Protein AF-A0A1Q6CGS4-F1 (afdb_monomer_lite)

Secondary structure (DSSP, 8-state):
-HHHHHHHHHHHHHHHHHHHHHHHHHHHHHHIIIIIHHHHHHHHHHHHHHT--SS----HHHHHHHHHHHHTSHHHHHHHHHHTTSS-HHHHHHTT-HHHHHHHHHHTGGGS---------------

Structure (mmCIF, N/CA/C/O backbone):
data_AF-A0A1Q6CGS4-F1
#
_entry.id   AF-A0A1Q6CGS4-F1
#
loop_
_atom_site.group_PDB
_atom_site.id
_atom_site.type_symbol
_atom_site.label_atom_id
_atom_site.label_alt_id
_atom_site.label_comp_id
_atom_site.label_asym_id
_atom_site.label_entity_id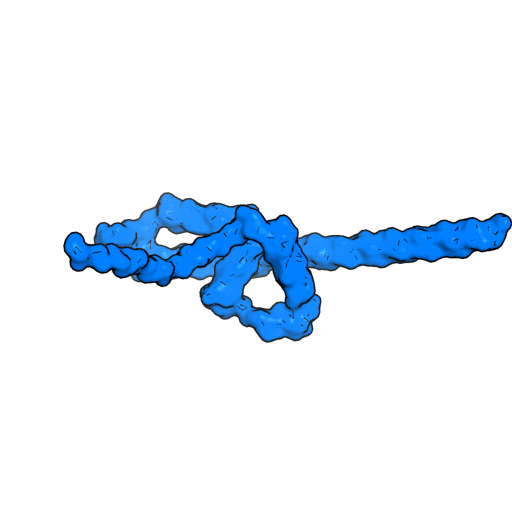
_atom_site.label_seq_id
_atom_site.pdbx_PDB_ins_code
_atom_site.Cartn_x
_atom_site.Cartn_y
_atom_site.Cartn_z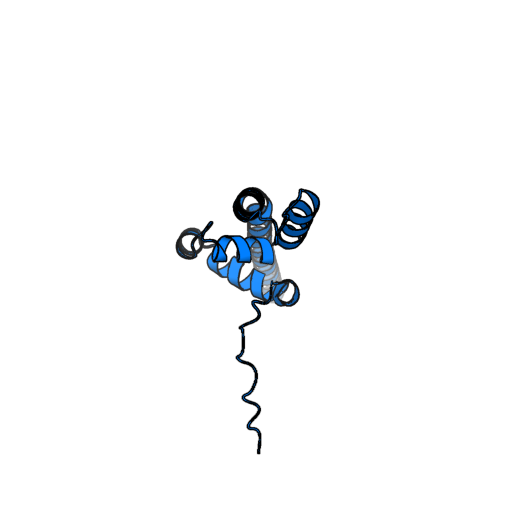
_atom_site.occupancy
_atom_site.B_iso_or_equiv
_atom_site.auth_seq_id
_atom_site.auth_comp_id
_atom_site.auth_asym_id
_atom_site.auth_atom_id
_atom_site.pdbx_PDB_model_num
ATOM 1 N N . MET A 1 1 ? 31.354 2.194 -35.410 1.00 66.56 1 MET A N 1
ATOM 2 C CA . MET A 1 1 ? 30.943 3.449 -34.743 1.00 66.56 1 MET A CA 1
ATOM 3 C C . MET A 1 1 ? 29.421 3.556 -34.687 1.00 66.56 1 MET A C 1
ATOM 5 O O . MET A 1 1 ? 28.893 3.600 -33.587 1.00 66.56 1 MET A O 1
ATOM 9 N N . GLU A 1 2 ? 28.705 3.479 -35.815 1.00 86.44 2 GLU A N 1
ATOM 10 C CA . GLU A 1 2 ? 27.232 3.615 -35.859 1.00 86.44 2 GLU A CA 1
ATOM 11 C C . GLU A 1 2 ? 26.461 2.569 -35.034 1.00 86.44 2 GLU A C 1
ATOM 13 O O . GLU A 1 2 ? 25.551 2.928 -34.294 1.00 86.44 2 GLU A O 1
ATOM 18 N N . LEU A 1 3 ? 26.871 1.293 -35.061 1.00 92.62 3 LEU A N 1
ATOM 19 C CA . LEU A 1 3 ? 26.215 0.236 -34.275 1.00 92.62 3 LEU A CA 1
ATOM 20 C C . LEU A 1 3 ? 26.250 0.512 -32.760 1.00 92.62 3 LEU A C 1
ATOM 22 O O . LEU A 1 3 ? 25.257 0.313 -32.066 1.00 92.62 3 LEU A O 1
ATOM 26 N N . ILE A 1 4 ? 27.384 1.005 -32.251 1.00 93.56 4 ILE A N 1
ATOM 27 C CA . ILE A 1 4 ? 27.555 1.333 -30.826 1.00 93.56 4 ILE A CA 1
ATOM 28 C C . ILE A 1 4 ? 26.656 2.514 -30.449 1.00 93.56 4 ILE A C 1
ATOM 30 O O . ILE A 1 4 ? 26.030 2.490 -29.392 1.00 93.56 4 ILE A O 1
ATOM 34 N N . VAL A 1 5 ? 26.542 3.514 -31.329 1.00 95.56 5 VAL A N 1
ATOM 35 C CA . VAL A 1 5 ? 25.647 4.663 -31.127 1.00 95.56 5 VAL A CA 1
ATOM 36 C C . VAL A 1 5 ? 24.186 4.210 -31.073 1.00 95.56 5 VAL A C 1
ATOM 38 O O . VAL A 1 5 ? 23.462 4.616 -30.168 1.00 95.56 5 VAL A O 1
ATOM 41 N N . ILE A 1 6 ? 23.759 3.320 -31.974 1.00 96.62 6 ILE A N 1
ATOM 42 C CA . ILE A 1 6 ? 22.389 2.783 -31.984 1.00 96.62 6 ILE A CA 1
ATOM 43 C C . ILE A 1 6 ? 22.088 2.027 -30.683 1.00 96.62 6 ILE A C 1
ATOM 45 O O . ILE A 1 6 ? 21.061 2.274 -30.051 1.00 96.62 6 ILE A O 1
ATOM 49 N N . ILE A 1 7 ? 22.994 1.149 -30.243 1.00 96.56 7 ILE A N 1
ATOM 50 C CA . ILE A 1 7 ? 22.831 0.394 -28.991 1.00 96.56 7 ILE A CA 1
ATOM 51 C C . ILE A 1 7 ? 22.765 1.342 -27.787 1.00 96.56 7 ILE A C 1
ATOM 53 O O . ILE A 1 7 ? 21.916 1.163 -26.914 1.00 96.56 7 ILE A O 1
ATOM 57 N N . ALA A 1 8 ? 23.615 2.372 -27.749 1.00 96.44 8 ALA A N 1
ATOM 58 C CA . ALA A 1 8 ? 23.612 3.358 -26.674 1.00 96.44 8 ALA A CA 1
ATOM 59 C C . ALA A 1 8 ? 22.279 4.119 -26.599 1.00 96.44 8 ALA A C 1
ATOM 61 O O . ALA A 1 8 ? 21.710 4.251 -25.516 1.00 96.44 8 ALA A O 1
ATOM 62 N N . VAL A 1 9 ? 21.740 4.562 -27.741 1.00 96.88 9 VAL A N 1
ATOM 63 C CA . VAL A 1 9 ? 20.436 5.245 -27.793 1.00 96.88 9 VAL A CA 1
ATOM 64 C C . VAL A 1 9 ? 19.318 4.322 -27.307 1.00 96.88 9 VAL A C 1
ATOM 66 O O . VAL A 1 9 ? 18.527 4.728 -26.457 1.00 96.88 9 VAL A O 1
ATOM 69 N N . LEU A 1 10 ? 19.286 3.067 -27.766 1.00 97.00 10 LEU A N 1
ATOM 70 C CA . LEU A 1 10 ? 18.292 2.085 -27.320 1.00 97.00 10 LEU A CA 1
ATOM 71 C C . LEU A 1 10 ? 18.363 1.836 -25.807 1.00 97.00 10 LEU A C 1
ATOM 73 O O . LEU A 1 10 ? 17.327 1.809 -25.139 1.00 97.00 10 LEU A O 1
ATOM 77 N N . ALA A 1 11 ? 19.570 1.706 -25.251 1.00 96.06 11 ALA A N 1
ATOM 78 C CA . ALA A 1 11 ? 19.769 1.517 -23.817 1.00 96.06 11 ALA A CA 1
ATOM 79 C C . ALA A 1 11 ? 19.273 2.723 -23.000 1.00 96.06 11 ALA A C 1
ATOM 81 O O . ALA A 1 11 ? 18.592 2.548 -21.987 1.00 96.06 11 ALA A O 1
ATOM 82 N N . ILE A 1 12 ? 19.550 3.947 -23.462 1.00 96.69 12 ILE A N 1
ATOM 83 C CA . ILE A 1 12 ? 19.082 5.178 -22.809 1.00 96.69 12 ILE A CA 1
ATOM 84 C C . ILE A 1 12 ? 17.554 5.269 -22.861 1.00 96.69 12 ILE A C 1
ATOM 86 O O . ILE A 1 12 ? 16.920 5.543 -21.840 1.00 96.69 12 ILE A O 1
ATOM 90 N N . SER A 1 13 ? 16.942 5.001 -24.018 1.00 96.50 13 SER A N 1
ATOM 91 C CA . SER A 1 13 ? 15.482 4.995 -24.157 1.00 96.50 13 SER A CA 1
ATOM 92 C C . SER A 1 13 ? 14.826 3.957 -23.240 1.00 96.50 13 SER A C 1
ATOM 94 O O . SER A 1 13 ? 13.831 4.262 -22.579 1.00 96.50 13 SER A O 1
ATOM 96 N N . TRP A 1 14 ? 15.408 2.759 -23.135 1.00 96.81 14 TRP A N 1
ATOM 97 C CA . TRP A 1 14 ? 14.947 1.718 -22.216 1.00 96.81 14 TRP A CA 1
ATOM 98 C C . TRP A 1 14 ? 15.021 2.162 -20.749 1.00 96.81 14 TRP A C 1
ATOM 100 O O . TRP A 1 14 ? 14.037 2.049 -20.013 1.00 96.81 14 TRP A O 1
ATOM 110 N N . MET A 1 15 ? 16.153 2.734 -20.327 1.00 96.12 15 MET A N 1
ATOM 111 C CA . MET A 1 15 ? 16.320 3.263 -18.970 1.00 96.12 15 MET A CA 1
ATOM 112 C C . MET A 1 15 ? 15.315 4.378 -18.659 1.00 96.12 15 MET A C 1
ATOM 114 O O . MET A 1 15 ? 14.703 4.377 -17.589 1.00 96.12 15 MET A O 1
ATOM 118 N N . ALA A 1 16 ? 15.084 5.300 -19.597 1.00 96.00 16 ALA A N 1
ATOM 119 C CA . ALA A 1 16 ? 14.104 6.372 -19.431 1.00 96.00 16 ALA A CA 1
ATOM 120 C C . ALA A 1 16 ? 12.678 5.822 -19.245 1.00 96.00 16 ALA A C 1
ATOM 122 O O . ALA A 1 16 ? 11.945 6.270 -18.358 1.00 96.00 16 ALA A O 1
ATOM 123 N N . TRP A 1 17 ? 12.298 4.805 -20.024 1.00 95.50 17 TRP A N 1
ATOM 124 C CA . TRP A 1 17 ? 11.009 4.127 -19.871 1.00 95.50 17 TRP A CA 1
ATOM 125 C C . TRP A 1 17 ? 10.876 3.436 -18.507 1.00 95.50 17 TRP A C 1
ATOM 127 O O . TRP A 1 17 ? 9.844 3.555 -17.838 1.00 95.50 17 TRP A O 1
ATOM 137 N N . GLN A 1 18 ? 11.937 2.770 -18.046 1.00 90.56 18 GLN A N 1
ATOM 138 C CA . GLN A 1 18 ? 11.966 2.121 -16.736 1.00 90.56 18 GLN A CA 1
ATOM 139 C C . GLN A 1 18 ? 11.800 3.133 -15.589 1.00 90.56 18 GLN A C 1
ATOM 141 O O . GLN A 1 18 ? 11.034 2.881 -14.653 1.00 90.56 18 GLN A O 1
ATOM 146 N N . LEU A 1 19 ? 12.437 4.305 -15.685 1.00 92.75 19 LEU A N 1
ATOM 147 C CA . LEU A 1 19 ? 12.270 5.397 -14.719 1.00 92.75 19 LEU A CA 1
ATOM 148 C C . LEU A 1 19 ? 10.840 5.940 -14.708 1.00 92.75 19 LEU A C 1
ATOM 150 O O . LEU A 1 19 ? 10.265 6.156 -13.637 1.00 92.75 19 LEU A O 1
ATOM 154 N N . TRP A 1 20 ? 10.237 6.126 -15.884 1.00 93.81 20 TRP A N 1
ATOM 155 C CA . TRP A 1 20 ? 8.847 6.566 -15.982 1.00 93.81 20 TRP A CA 1
ATOM 156 C C . TRP A 1 20 ? 7.893 5.566 -15.318 1.00 93.81 20 TRP A C 1
ATOM 158 O O . TRP A 1 20 ? 7.061 5.956 -14.495 1.00 93.81 20 TRP A O 1
ATOM 168 N N . ARG A 1 21 ? 8.066 4.265 -15.579 1.00 89.12 21 ARG A N 1
ATOM 169 C CA . ARG A 1 21 ? 7.280 3.200 -14.9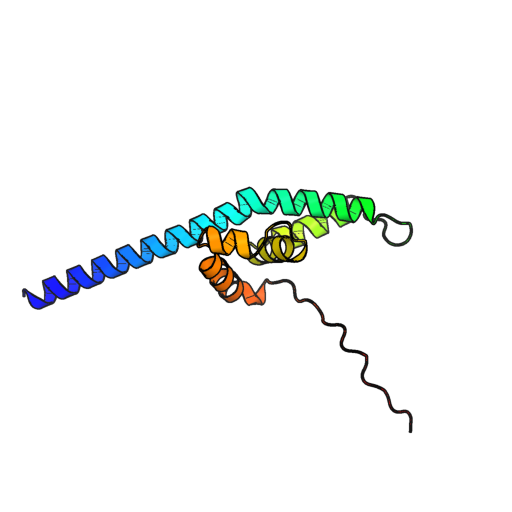40 1.00 89.12 21 ARG A CA 1
ATOM 170 C C . ARG A 1 21 ? 7.436 3.201 -13.414 1.00 89.12 21 ARG A C 1
ATOM 172 O O . ARG A 1 21 ? 6.440 3.091 -12.699 1.00 89.12 21 ARG A O 1
ATOM 179 N N . ALA A 1 22 ? 8.656 3.371 -12.902 1.00 91.06 22 ALA A N 1
ATOM 180 C CA . ALA A 1 22 ? 8.907 3.464 -11.462 1.00 91.06 22 ALA A CA 1
ATOM 181 C C . ALA A 1 22 ? 8.247 4.707 -10.833 1.00 91.06 22 ALA A C 1
ATOM 183 O O . ALA A 1 22 ? 7.688 4.637 -9.735 1.00 91.06 22 ALA A O 1
ATOM 184 N N . LYS A 1 23 ? 8.237 5.841 -11.549 1.00 93.69 23 LYS A N 1
ATOM 185 C CA . LYS A 1 23 ? 7.558 7.069 -11.110 1.00 93.69 23 LYS A CA 1
ATOM 186 C C . LYS A 1 23 ? 6.050 6.862 -10.954 1.00 93.69 23 LYS A C 1
ATOM 188 O O . LYS A 1 23 ? 5.485 7.353 -9.976 1.00 93.69 23 LYS A O 1
ATOM 193 N N . GLN A 1 24 ? 5.420 6.106 -11.855 1.00 92.25 24 GLN A N 1
ATOM 194 C CA . GLN A 1 24 ? 3.997 5.754 -11.751 1.00 92.25 24 GLN A CA 1
ATOM 195 C C . GLN A 1 24 ? 3.707 4.905 -10.504 1.00 92.25 24 GLN A C 1
ATOM 197 O O . GLN A 1 24 ? 2.771 5.200 -9.764 1.00 92.25 24 GLN A O 1
ATOM 202 N N . PHE A 1 25 ? 4.556 3.921 -10.191 1.00 92.81 25 PHE A N 1
ATOM 203 C CA . PHE A 1 25 ? 4.408 3.127 -8.965 1.00 92.81 25 PHE A CA 1
ATOM 204 C C . PHE A 1 25 ? 4.565 3.974 -7.689 1.00 92.81 25 PHE A C 1
ATOM 206 O O . PHE A 1 25 ? 3.797 3.840 -6.737 1.00 92.81 25 PHE A O 1
ATOM 213 N N . ASN A 1 26 ? 5.515 4.911 -7.670 1.00 93.50 26 ASN A N 1
ATOM 214 C CA . ASN A 1 26 ? 5.669 5.839 -6.547 1.00 93.50 26 ASN A CA 1
ATOM 215 C C . ASN A 1 26 ? 4.508 6.842 -6.442 1.00 93.50 26 ASN A C 1
ATOM 217 O O . ASN A 1 26 ? 4.164 7.271 -5.342 1.00 93.50 26 ASN A O 1
ATOM 221 N N . ALA A 1 27 ? 3.890 7.231 -7.560 1.00 93.88 27 ALA A N 1
ATOM 222 C CA . ALA A 1 27 ? 2.646 7.996 -7.540 1.00 93.88 27 ALA A CA 1
ATOM 223 C C . ALA A 1 27 ? 1.501 7.172 -6.929 1.00 93.88 27 ALA A C 1
ATOM 225 O O . ALA A 1 27 ? 0.801 7.678 -6.059 1.00 93.88 27 ALA A O 1
ATOM 226 N N . PHE A 1 28 ? 1.382 5.890 -7.283 1.00 94.12 28 PHE A N 1
ATOM 227 C CA . PHE A 1 28 ? 0.396 4.989 -6.684 1.00 94.12 28 PHE A CA 1
ATOM 228 C C . PHE A 1 28 ? 0.569 4.840 -5.165 1.00 94.12 28 PHE A C 1
ATOM 230 O O . PHE A 1 28 ? -0.399 4.995 -4.428 1.00 94.12 28 PHE A O 1
ATOM 237 N N . LYS A 1 29 ? 1.797 4.637 -4.668 1.00 93.75 29 LYS A N 1
ATOM 238 C CA . LYS A 1 29 ? 2.046 4.600 -3.214 1.00 93.75 29 LYS A CA 1
ATOM 239 C C . LYS A 1 29 ? 1.631 5.897 -2.517 1.00 93.75 29 LYS A C 1
ATOM 241 O O . LYS A 1 29 ? 1.063 5.847 -1.433 1.00 93.75 29 LYS A O 1
ATOM 246 N N . ARG A 1 30 ? 1.876 7.056 -3.140 1.00 94.44 30 ARG A N 1
ATOM 247 C CA . ARG A 1 30 ? 1.414 8.346 -2.602 1.00 94.44 30 ARG A CA 1
ATOM 248 C C . ARG A 1 30 ? -0.108 8.408 -2.514 1.00 94.44 30 ARG A C 1
ATOM 250 O O . ARG A 1 30 ? -0.601 8.818 -1.476 1.00 94.44 30 ARG A O 1
ATOM 257 N N . VAL A 1 31 ? -0.813 7.925 -3.539 1.00 92.94 31 VAL A N 1
ATOM 258 C CA . VAL A 1 31 ? -2.281 7.822 -3.537 1.00 92.94 31 VAL A CA 1
ATOM 259 C C . VAL A 1 31 ? -2.782 6.961 -2.376 1.00 92.94 31 VAL A C 1
ATOM 261 O O . VAL A 1 31 ? -3.690 7.382 -1.672 1.00 92.94 31 VAL A O 1
ATOM 264 N N . ILE A 1 32 ? -2.155 5.812 -2.098 1.00 93.81 32 ILE A N 1
ATOM 265 C CA . ILE A 1 32 ? -2.525 4.980 -0.936 1.00 93.81 32 ILE A CA 1
ATOM 266 C C . ILE A 1 32 ? -2.442 5.793 0.365 1.00 93.81 32 ILE A C 1
ATOM 268 O O . ILE A 1 32 ? -3.360 5.766 1.182 1.00 93.81 32 ILE A O 1
ATOM 272 N N . PHE A 1 33 ? -1.360 6.547 0.555 1.00 94.44 33 PHE A N 1
ATOM 273 C CA . PHE A 1 33 ? -1.172 7.337 1.771 1.00 94.44 33 PHE A CA 1
ATOM 274 C C . PHE A 1 33 ? -2.029 8.604 1.843 1.00 94.44 33 PHE A C 1
ATOM 276 O O . PHE A 1 33 ? -2.310 9.054 2.951 1.00 94.44 33 PHE A O 1
ATOM 283 N N . SER A 1 34 ? -2.418 9.198 0.715 1.00 93.50 34 SER A N 1
ATOM 284 C CA . SER A 1 34 ? -3.224 10.422 0.701 1.00 93.50 34 SER A CA 1
ATOM 285 C C . SER A 1 34 ? -4.722 10.147 0.702 1.00 93.50 34 SER A C 1
ATOM 287 O O . SER A 1 34 ? -5.460 10.850 1.380 1.00 93.50 34 SER A O 1
ATOM 289 N N . GLU A 1 35 ? -5.171 9.144 -0.052 1.00 93.00 35 GLU A N 1
ATOM 290 C CA . GLU A 1 35 ? -6.592 8.850 -0.257 1.00 93.00 35 GLU A CA 1
ATOM 291 C C . GLU A 1 35 ? -7.066 7.699 0.630 1.00 93.00 35 GLU A C 1
ATOM 293 O O . GLU A 1 35 ? -8.105 7.809 1.268 1.00 93.00 35 GLU A O 1
ATOM 298 N N . PHE A 1 36 ? -6.309 6.600 0.719 1.00 93.12 36 PHE A N 1
ATOM 299 C CA . PHE A 1 36 ? -6.803 5.395 1.402 1.00 93.12 36 PHE A CA 1
ATOM 300 C C . PHE A 1 36 ? -6.533 5.435 2.902 1.00 93.12 36 PHE A C 1
ATOM 302 O O . PHE A 1 36 ? -7.394 5.068 3.692 1.00 93.12 36 PHE A O 1
ATOM 309 N N . LYS A 1 37 ? -5.370 5.946 3.318 1.00 94.50 37 LYS A N 1
ATOM 310 C CA . LYS A 1 37 ? -5.034 6.125 4.736 1.00 94.50 37 LYS A CA 1
ATOM 311 C C . LYS A 1 37 ? -6.134 6.835 5.549 1.00 94.50 37 LYS A C 1
ATOM 313 O O . LYS A 1 37 ? -6.486 6.288 6.590 1.00 94.50 37 LYS A O 1
ATOM 318 N N . PRO A 1 38 ? -6.671 8.011 5.156 1.00 95.62 38 PRO A N 1
ATOM 319 C CA . PRO A 1 38 ? -7.708 8.669 5.953 1.00 95.62 38 PRO A CA 1
ATOM 320 C C . PRO A 1 38 ? -9.003 7.848 6.033 1.00 95.62 38 PRO A C 1
ATOM 322 O O . PRO A 1 38 ? -9.611 7.812 7.098 1.00 95.62 38 PRO A O 1
ATOM 325 N N . LEU A 1 39 ? -9.383 7.143 4.960 1.00 94.69 39 LEU A N 1
ATOM 326 C CA . LEU A 1 39 ? -10.550 6.250 4.961 1.00 94.69 39 LEU A CA 1
ATOM 327 C C . LEU A 1 39 ? -10.365 5.096 5.950 1.00 94.69 39 LEU A C 1
ATOM 329 O O . LEU A 1 39 ? -11.244 4.826 6.761 1.00 94.69 39 LEU A O 1
ATOM 333 N N . VAL A 1 40 ? -9.191 4.463 5.924 1.00 95.25 40 VAL A N 1
ATOM 334 C CA . VAL A 1 40 ? -8.835 3.373 6.841 1.00 95.25 40 VAL A CA 1
ATOM 335 C C . VAL A 1 40 ? -8.826 3.853 8.293 1.00 95.25 40 VAL A C 1
ATOM 337 O O . VAL A 1 40 ? -9.371 3.182 9.160 1.00 95.25 40 VAL A O 1
ATOM 340 N N . LEU A 1 41 ? -8.251 5.026 8.571 1.00 95.88 41 LEU A N 1
ATOM 341 C CA . LEU A 1 41 ? -8.214 5.587 9.925 1.00 95.88 41 LEU A CA 1
ATOM 342 C C . LEU A 1 41 ? -9.611 5.839 10.495 1.00 95.88 41 LEU A C 1
ATOM 344 O O . LEU A 1 41 ? -9.873 5.446 11.633 1.00 95.88 41 LEU A O 1
ATOM 348 N N . ALA A 1 42 ? -10.483 6.460 9.696 1.00 95.75 42 ALA A N 1
ATOM 349 C CA . ALA A 1 42 ? -11.860 6.743 10.083 1.00 95.75 42 ALA A CA 1
ATOM 350 C C . ALA A 1 42 ? -12.651 5.448 10.314 1.00 95.75 42 ALA A C 1
ATOM 352 O O . ALA A 1 42 ? -13.347 5.327 11.320 1.00 95.75 42 ALA A O 1
ATOM 353 N N . HIS A 1 43 ? -12.488 4.458 9.430 1.00 96.38 43 HIS A N 1
ATOM 354 C CA . HIS A 1 43 ? -13.165 3.170 9.567 1.00 96.38 43 HIS A CA 1
ATOM 355 C C . HIS A 1 43 ? -12.715 2.407 10.821 1.00 96.38 43 HIS A C 1
ATOM 357 O O . HIS A 1 43 ? -13.557 1.924 11.569 1.00 96.38 43 HIS A O 1
ATOM 363 N N . ILE A 1 44 ? -11.407 2.354 11.109 1.00 94.81 44 ILE A N 1
ATOM 364 C CA . ILE A 1 44 ? -10.877 1.694 12.316 1.00 94.81 44 ILE A CA 1
ATOM 365 C C . ILE A 1 44 ? -11.441 2.337 13.588 1.00 94.81 44 ILE A C 1
ATOM 367 O O . ILE A 1 44 ? -11.833 1.633 14.518 1.00 94.81 44 ILE A O 1
ATOM 371 N N . GLU A 1 45 ?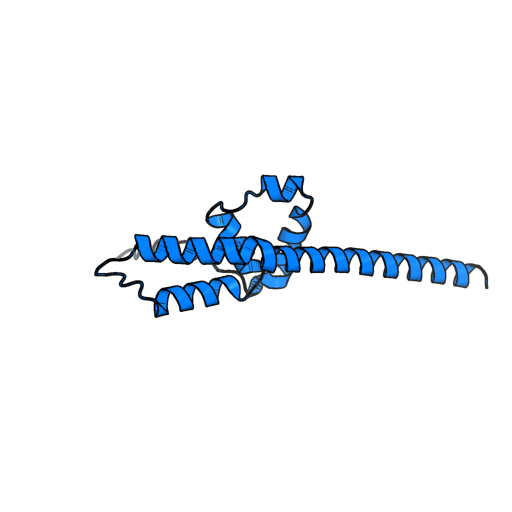 -11.467 3.670 13.648 1.00 94.75 45 GLU A N 1
ATOM 372 C CA . GLU A 1 45 ? -11.990 4.398 14.806 1.00 94.75 45 GLU A CA 1
ATOM 373 C C . GLU A 1 45 ? -13.481 4.137 15.012 1.00 94.75 45 GLU A C 1
ATOM 375 O O . GLU A 1 45 ? -13.896 3.815 16.128 1.00 94.75 45 GLU A O 1
ATOM 380 N N . GLN A 1 46 ? -14.267 4.212 13.937 1.00 95.06 46 GLN A N 1
ATOM 381 C CA . GLN A 1 46 ? -15.692 3.910 13.971 1.00 95.06 46 GLN A CA 1
ATOM 382 C C . GLN A 1 46 ? -15.934 2.468 14.434 1.00 95.06 46 GLN A C 1
ATOM 384 O O . GLN A 1 46 ? -16.622 2.251 15.430 1.00 95.06 46 GLN A O 1
ATOM 389 N N . GLN A 1 47 ? -15.304 1.493 13.775 1.00 93.69 47 GLN A N 1
ATOM 390 C CA . GLN A 1 47 ? -15.488 0.072 14.055 1.00 93.69 47 GLN A CA 1
ATOM 391 C C . GLN A 1 47 ? -15.151 -0.269 15.516 1.00 93.69 47 GLN A C 1
ATOM 393 O O . GLN A 1 47 ? -15.926 -0.936 16.200 1.00 93.69 47 GLN A O 1
ATOM 398 N N . LEU A 1 48 ? -14.011 0.203 16.031 1.00 92.50 48 LEU A N 1
ATOM 399 C CA . LEU A 1 48 ? -13.603 -0.084 17.409 1.00 92.50 48 LEU A CA 1
ATOM 400 C C . LEU A 1 48 ? -14.483 0.625 18.442 1.00 92.50 48 LEU A C 1
ATOM 402 O O . LEU A 1 48 ? -14.715 0.076 19.522 1.00 92.50 48 LEU A O 1
ATOM 406 N N . THR A 1 49 ? -14.991 1.814 18.114 1.00 92.31 49 THR A N 1
ATOM 407 C CA . THR A 1 49 ? -15.932 2.540 18.973 1.00 92.31 49 THR A CA 1
ATOM 408 C C . THR A 1 49 ? -17.278 1.822 19.047 1.00 92.31 49 THR A C 1
ATOM 410 O O . THR A 1 49 ? -17.835 1.691 20.135 1.00 92.31 49 THR A O 1
ATOM 413 N N . GLU A 1 50 ? -17.777 1.304 17.924 1.00 92.19 50 GLU A N 1
ATOM 414 C CA . GLU A 1 50 ? -19.022 0.529 17.854 1.00 92.19 50 GLU A CA 1
ATOM 415 C C . GLU A 1 50 ? -18.905 -0.831 18.556 1.00 92.19 50 GLU A C 1
ATOM 417 O O . GLU A 1 50 ? -19.825 -1.261 19.246 1.00 92.19 50 GLU A O 1
ATOM 422 N N . GLN A 1 51 ? -17.749 -1.491 18.448 1.00 91.19 51 GLN A N 1
ATOM 423 C CA . GLN A 1 51 ? -17.473 -2.783 19.093 1.00 91.19 51 GLN A CA 1
ATOM 424 C C . GLN A 1 51 ? -17.115 -2.665 20.582 1.00 91.19 51 GLN A C 1
ATOM 426 O O . GLN A 1 51 ? -16.775 -3.658 21.237 1.00 91.19 51 GLN A O 1
ATOM 431 N N . ARG A 1 52 ? -17.163 -1.451 21.132 1.00 90.69 52 ARG A N 1
ATOM 432 C CA . ARG A 1 52 ? -16.813 -1.193 22.521 1.00 90.69 52 ARG A CA 1
ATOM 433 C C . ARG A 1 52 ? -17.764 -1.922 23.462 1.00 90.69 52 ARG A C 1
ATOM 435 O O . ARG A 1 52 ? -18.977 -1.740 23.430 1.00 90.69 52 ARG A O 1
ATOM 442 N N . SER A 1 53 ? -17.194 -2.716 24.355 1.00 89.75 53 SER A N 1
ATOM 443 C CA . SER A 1 53 ? -17.934 -3.500 25.341 1.00 89.75 53 SER A CA 1
ATOM 444 C C . SER A 1 53 ? -17.152 -3.610 26.649 1.00 89.75 53 SER A C 1
ATOM 446 O O . SER A 1 53 ? -16.012 -3.158 26.752 1.00 89.75 53 SER A O 1
ATOM 448 N N . SER A 1 54 ? -17.754 -4.223 27.670 1.00 84.81 54 SER A N 1
ATOM 449 C CA . SER A 1 54 ? -17.059 -4.526 28.929 1.00 84.81 54 SER A CA 1
ATOM 450 C C . SER A 1 54 ? -15.881 -5.490 28.739 1.00 84.81 54 SER A C 1
ATOM 452 O O . SER A 1 54 ? -14.915 -5.415 29.493 1.00 84.81 54 SER A O 1
ATOM 454 N N . LEU A 1 55 ? -15.945 -6.365 27.727 1.00 87.81 55 LEU A N 1
ATOM 455 C CA . LEU A 1 55 ? -14.885 -7.314 27.379 1.00 87.81 55 LEU A CA 1
ATOM 456 C C . LEU A 1 55 ? -13.816 -6.686 26.468 1.00 87.81 55 LEU A C 1
ATOM 458 O O . LEU A 1 55 ? -12.631 -6.966 26.629 1.00 87.81 55 LEU A O 1
ATOM 462 N N . TYR A 1 56 ? -14.230 -5.811 25.548 1.00 86.25 56 TYR A N 1
ATOM 463 C CA . TYR A 1 56 ? -13.351 -5.092 24.622 1.00 86.25 56 TYR A CA 1
ATOM 464 C C . TYR A 1 56 ? -13.455 -3.586 24.877 1.00 86.25 56 TYR A C 1
ATOM 466 O O . TYR A 1 56 ? -14.281 -2.903 24.264 1.00 86.25 56 TYR A O 1
ATOM 474 N N . PRO A 1 57 ? -12.642 -3.038 25.799 1.00 82.56 57 PRO A N 1
ATOM 475 C CA . PRO A 1 57 ? -12.814 -1.667 26.264 1.00 82.56 57 PRO A CA 1
ATOM 476 C C . PRO A 1 57 ? -12.537 -0.618 25.184 1.00 82.56 57 PRO A C 1
ATOM 478 O O . PRO A 1 57 ? -12.979 0.521 25.360 1.00 82.56 57 PRO A O 1
ATOM 481 N N . ASN A 1 58 ? -11.799 -0.978 24.119 1.00 90.62 58 ASN A N 1
ATOM 482 C CA . ASN A 1 58 ? -11.510 -0.164 22.928 1.00 90.62 58 ASN A CA 1
ATOM 483 C C . ASN A 1 58 ? -11.337 1.327 23.251 1.00 90.62 58 ASN A C 1
ATOM 485 O O . ASN A 1 58 ? -11.965 2.210 22.675 1.00 90.62 58 ASN A O 1
ATOM 489 N N . ASN A 1 59 ? -10.529 1.601 24.274 1.00 90.06 59 ASN A N 1
ATOM 490 C CA . ASN A 1 59 ? -10.183 2.953 24.675 1.00 90.06 59 ASN A CA 1
ATOM 491 C C . ASN A 1 59 ? -9.277 3.609 23.616 1.00 90.06 59 ASN A C 1
ATOM 493 O O . ASN A 1 59 ? -8.809 2.958 22.680 1.00 90.06 59 ASN A O 1
ATOM 497 N N . ALA A 1 60 ? -8.998 4.900 23.791 1.00 92.06 60 ALA A N 1
ATOM 498 C CA . ALA A 1 60 ? -8.206 5.674 22.836 1.00 92.06 60 ALA A CA 1
ATOM 499 C C . ALA A 1 60 ? -6.837 5.040 22.519 1.00 92.06 60 ALA A C 1
ATOM 501 O O . ALA A 1 60 ? -6.391 5.093 21.378 1.00 92.06 60 ALA A O 1
ATOM 502 N N . ILE A 1 61 ? -6.203 4.380 23.495 1.00 93.00 61 ILE A N 1
ATOM 503 C CA . ILE A 1 61 ? -4.901 3.721 23.311 1.00 93.00 61 ILE A CA 1
ATOM 50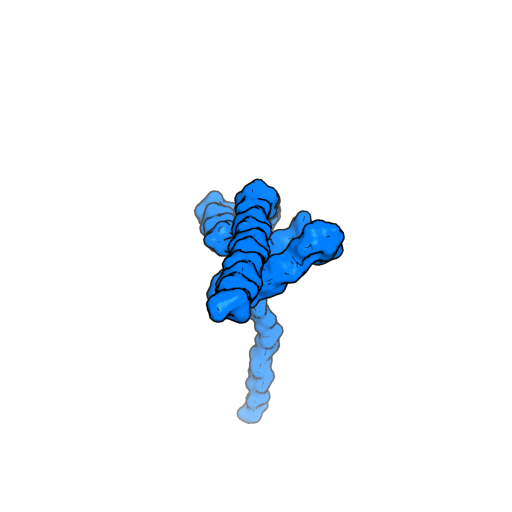4 C C . ILE A 1 61 ? -5.032 2.519 22.367 1.00 93.00 61 ILE A C 1
ATOM 506 O O . ILE A 1 61 ? -4.199 2.339 21.483 1.00 93.00 61 ILE A O 1
ATOM 510 N N . HIS A 1 62 ? -6.085 1.711 22.514 1.00 92.56 62 HIS A N 1
ATOM 511 C CA . HIS A 1 62 ? -6.333 0.580 21.617 1.00 92.56 62 HIS A CA 1
ATOM 512 C C . HIS A 1 62 ? -6.641 1.040 20.190 1.00 92.56 62 HIS A C 1
ATOM 514 O O . HIS A 1 62 ? -6.111 0.465 19.240 1.00 92.56 62 HIS A O 1
ATOM 520 N N . ILE A 1 63 ? -7.444 2.099 20.045 1.00 93.81 63 ILE A N 1
ATOM 521 C CA . ILE A 1 63 ? -7.759 2.688 18.738 1.00 93.81 63 ILE A CA 1
ATOM 522 C C . ILE A 1 63 ? -6.481 3.197 18.071 1.00 93.81 63 ILE A C 1
ATOM 524 O O . ILE A 1 63 ? -6.194 2.826 16.935 1.00 93.81 63 ILE A O 1
ATOM 528 N N . GLN A 1 64 ? -5.668 3.968 18.795 1.00 94.88 64 GLN A N 1
ATOM 529 C CA . GLN A 1 64 ? -4.409 4.491 18.277 1.00 94.88 64 GLN A CA 1
ATOM 530 C C . GLN A 1 64 ? -3.447 3.364 17.874 1.00 94.88 64 GLN A C 1
ATOM 532 O O . GLN A 1 64 ? -2.876 3.404 16.787 1.00 94.88 64 GLN A O 1
ATOM 537 N N . ALA A 1 65 ? -3.300 2.328 18.702 1.00 94.81 65 ALA A N 1
ATOM 538 C CA . ALA A 1 65 ? -2.439 1.189 18.392 1.00 94.81 65 ALA A CA 1
ATOM 539 C C . ALA A 1 65 ? -2.899 0.437 17.130 1.00 94.81 65 ALA A C 1
ATOM 541 O O . ALA A 1 65 ? -2.073 0.064 16.292 1.00 94.81 65 ALA A O 1
ATOM 542 N N . ALA A 1 66 ? -4.211 0.242 16.964 1.00 94.69 66 ALA A N 1
ATOM 543 C CA . ALA A 1 66 ? -4.773 -0.377 15.767 1.00 94.69 66 ALA A CA 1
ATOM 544 C C . ALA A 1 66 ? -4.526 0.489 14.525 1.00 94.69 66 ALA A C 1
ATOM 546 O O . ALA A 1 66 ? -4.048 -0.009 13.504 1.00 94.69 66 ALA A O 1
ATOM 547 N N . GLN A 1 67 ? -4.782 1.794 14.628 1.00 95.94 67 GLN A N 1
ATOM 548 C CA . GLN A 1 67 ? -4.511 2.751 13.562 1.00 95.94 67 GLN A CA 1
ATOM 549 C C . GLN A 1 67 ? -3.035 2.712 13.149 1.00 95.94 67 GLN A C 1
ATOM 551 O O . GLN A 1 67 ? -2.741 2.488 11.976 1.00 95.94 67 GLN A O 1
ATOM 556 N N . GLU A 1 68 ? -2.103 2.847 14.097 1.00 96.25 68 GLU A N 1
ATOM 557 C CA . GLU A 1 68 ? -0.656 2.804 13.851 1.00 96.25 68 GLU A CA 1
ATOM 558 C C . GLU A 1 68 ? -0.211 1.497 13.189 1.00 96.25 68 GLU A C 1
ATOM 560 O O . GLU A 1 68 ? 0.599 1.517 12.258 1.00 96.25 68 GLU A O 1
ATOM 565 N N . TYR A 1 69 ? -0.763 0.360 13.619 1.00 95.94 69 TYR A N 1
ATOM 566 C CA . TYR A 1 69 ? -0.455 -0.941 13.036 1.00 95.94 69 TYR A CA 1
ATOM 567 C C . TYR A 1 69 ? -0.835 -1.024 11.551 1.00 95.94 69 TYR A C 1
ATOM 569 O O . TYR A 1 69 ? -0.031 -1.503 10.736 1.00 95.94 69 TYR A O 1
ATOM 577 N N . TRP A 1 70 ? -2.044 -0.573 11.203 1.00 95.75 70 TRP A N 1
ATOM 578 C CA . TRP A 1 70 ? -2.591 -0.686 9.850 1.00 95.75 70 TRP A CA 1
ATOM 579 C C . TRP A 1 70 ? -2.013 0.353 8.887 1.00 95.75 70 TRP A C 1
ATOM 581 O O . TRP A 1 70 ? -1.761 0.026 7.728 1.00 95.75 70 TRP A O 1
ATOM 591 N N . ILE A 1 71 ? -1.711 1.573 9.348 1.00 95.31 71 ILE A N 1
ATOM 592 C CA . ILE A 1 71 ? -1.177 2.636 8.476 1.00 95.31 71 ILE A CA 1
ATOM 593 C C . ILE A 1 71 ? 0.332 2.563 8.230 1.00 95.31 71 ILE A C 1
ATOM 595 O O . ILE A 1 71 ? 0.856 3.340 7.430 1.00 95.31 71 ILE A O 1
ATOM 599 N N . LYS A 1 72 ? 1.056 1.684 8.934 1.00 95.12 72 LYS A N 1
ATOM 600 C CA . LYS A 1 72 ? 2.525 1.646 8.894 1.00 95.12 72 LYS A CA 1
ATOM 601 C C . LYS A 1 72 ? 3.091 1.336 7.505 1.00 95.12 72 LYS A C 1
ATOM 603 O O . LYS A 1 72 ? 4.142 1.862 7.147 1.00 95.12 72 LYS A O 1
ATOM 608 N N . TYR A 1 73 ? 2.404 0.496 6.732 1.00 95.50 73 TYR A N 1
ATOM 609 C CA . TYR A 1 73 ? 2.847 0.039 5.413 1.00 95.50 73 TYR A CA 1
ATOM 610 C C . TYR A 1 73 ? 1.742 0.221 4.375 1.00 95.50 73 TYR A C 1
ATOM 612 O O . TYR A 1 73 ? 0.564 0.028 4.674 1.00 95.50 73 TYR A O 1
ATOM 620 N N . ALA A 1 74 ? 2.120 0.553 3.138 1.00 95.38 74 ALA A N 1
ATOM 621 C CA . ALA A 1 74 ? 1.159 0.769 2.057 1.00 95.38 74 ALA A CA 1
ATOM 622 C C . ALA A 1 74 ? 0.380 -0.514 1.728 1.00 95.38 74 ALA A C 1
ATOM 624 O O . ALA A 1 74 ? -0.820 -0.455 1.468 1.00 95.38 74 ALA A O 1
ATOM 625 N N . SER A 1 75 ? 1.049 -1.668 1.790 1.00 95.25 75 SER A N 1
ATOM 626 C CA . SER A 1 75 ? 0.420 -2.986 1.670 1.00 95.25 75 SER A CA 1
ATOM 627 C C . SER A 1 75 ? -0.701 -3.201 2.687 1.00 95.25 75 SER A C 1
ATOM 629 O O . SER A 1 75 ? -1.794 -3.581 2.287 1.00 95.25 75 SER A O 1
ATOM 631 N N . ARG A 1 76 ? -0.487 -2.902 3.974 1.00 95.44 76 ARG A N 1
ATOM 632 C CA . ARG A 1 76 ? -1.520 -3.056 5.017 1.00 95.44 76 ARG A CA 1
ATOM 633 C C . ARG A 1 76 ? -2.697 -2.111 4.839 1.00 95.44 76 ARG A C 1
ATOM 635 O O . ARG A 1 76 ? -3.831 -2.549 4.985 1.00 95.44 76 ARG A O 1
ATOM 642 N N . ILE A 1 77 ? -2.439 -0.852 4.480 1.00 96.19 77 ILE A N 1
ATOM 643 C CA . ILE A 1 77 ? -3.506 0.113 4.176 1.00 96.19 77 ILE A CA 1
ATOM 644 C C . ILE A 1 77 ? -4.381 -0.431 3.047 1.00 96.19 77 ILE A C 1
ATOM 646 O O . ILE A 1 77 ? -5.602 -0.459 3.167 1.00 96.19 77 ILE A O 1
ATOM 650 N N . LEU A 1 78 ? -3.752 -0.885 1.958 1.00 95.31 78 LEU A N 1
ATOM 651 C CA . LEU A 1 78 ? -4.467 -1.428 0.809 1.00 95.31 78 LEU A CA 1
ATOM 652 C C . LEU A 1 78 ? -5.212 -2.720 1.163 1.00 95.31 78 LEU A C 1
ATOM 654 O O . LEU A 1 78 ? -6.346 -2.902 0.741 1.00 95.31 78 LEU A O 1
ATOM 658 N N . GLN A 1 79 ? -4.588 -3.603 1.940 1.00 94.19 79 GLN A N 1
ATOM 659 C CA . GLN A 1 79 ? -5.177 -4.864 2.380 1.00 94.19 79 GLN A CA 1
ATOM 660 C C . GLN A 1 79 ? -6.416 -4.631 3.248 1.00 94.19 79 GLN A C 1
ATOM 662 O O . GLN A 1 79 ? -7.454 -5.231 2.984 1.00 94.19 79 GLN A O 1
ATOM 667 N N . TYR A 1 80 ? -6.338 -3.724 4.225 1.00 95.31 80 TYR A N 1
ATOM 668 C CA . TYR A 1 80 ? -7.481 -3.354 5.058 1.00 95.31 80 TYR A CA 1
ATOM 669 C C . TYR A 1 80 ? -8.597 -2.731 4.214 1.00 95.31 80 TYR A C 1
ATOM 671 O O . TYR A 1 80 ? -9.736 -3.174 4.280 1.00 95.31 80 TYR A O 1
ATOM 679 N N . ALA A 1 81 ? -8.261 -1.769 3.346 1.00 94.62 81 ALA A N 1
ATOM 680 C CA . ALA A 1 81 ? -9.243 -1.102 2.494 1.00 94.62 81 ALA A CA 1
ATOM 681 C C . ALA A 1 81 ? -9.959 -2.051 1.518 1.00 94.62 81 ALA A C 1
ATOM 683 O O . ALA A 1 81 ? -11.110 -1.808 1.176 1.00 94.62 81 ALA A O 1
ATOM 684 N N . LEU A 1 82 ? -9.288 -3.115 1.065 1.00 93.62 82 LEU A N 1
ATOM 685 C CA . LEU A 1 82 ? -9.901 -4.158 0.239 1.00 93.62 82 LEU A CA 1
ATOM 686 C C . LEU A 1 82 ? -10.752 -5.136 1.056 1.00 93.62 82 LEU A C 1
ATOM 688 O O . LEU A 1 82 ? -11.764 -5.608 0.554 1.00 93.62 82 LEU A O 1
ATOM 692 N N . THR A 1 83 ? -10.331 -5.462 2.279 1.00 92.81 83 THR A N 1
ATOM 693 C CA . THR A 1 83 ? -11.008 -6.459 3.127 1.00 92.81 83 THR A CA 1
ATOM 694 C C . THR A 1 83 ? -12.299 -5.912 3.715 1.00 92.81 83 THR A C 1
ATOM 696 O O . THR A 1 83 ? -13.309 -6.599 3.705 1.00 92.81 83 THR A O 1
ATOM 699 N N . GLU A 1 84 ? -12.275 -4.656 4.156 1.00 92.69 84 GLU A N 1
ATOM 700 C CA . GLU A 1 84 ? -13.451 -3.940 4.661 1.00 92.69 84 GLU A CA 1
ATOM 701 C C . GLU A 1 84 ? -14.262 -3.283 3.527 1.00 92.69 84 GLU A C 1
ATOM 703 O O . GLU A 1 84 ? -15.077 -2.399 3.768 1.00 92.69 84 GLU A O 1
ATOM 708 N N . GLU A 1 85 ? -13.990 -3.655 2.269 1.00 91.69 85 GLU A N 1
ATOM 709 C CA . GLU A 1 85 ? -14.690 -3.180 1.066 1.00 91.69 85 GLU A CA 1
ATOM 710 C C . GLU A 1 85 ? -14.763 -1.645 0.900 1.00 91.69 85 GLU A C 1
ATOM 712 O O . GLU A 1 85 ? -15.552 -1.130 0.106 1.00 91.69 85 GLU A O 1
ATOM 717 N N . LEU A 1 86 ? -13.881 -0.891 1.568 1.00 90.44 86 LEU A N 1
ATOM 718 C CA . LEU A 1 86 ? -13.746 0.563 1.395 1.00 90.44 86 LEU A CA 1
ATOM 719 C C . LEU A 1 86 ? -13.381 0.921 -0.051 1.00 90.44 86 LEU A C 1
ATOM 721 O O . LEU A 1 86 ? -13.682 2.013 -0.538 1.00 90.44 86 LEU A O 1
ATOM 725 N N . ILE A 1 87 ? -12.688 0.002 -0.727 1.00 89.75 87 ILE A N 1
ATOM 726 C CA . ILE A 1 87 ? -12.315 0.074 -2.134 1.00 89.75 87 ILE A CA 1
ATOM 727 C C . ILE A 1 87 ? -12.544 -1.297 -2.750 1.00 89.75 87 ILE A C 1
ATOM 729 O O . ILE A 1 87 ? -12.161 -2.320 -2.190 1.00 89.75 87 ILE A O 1
ATOM 733 N N . THR A 1 88 ? -13.091 -1.319 -3.959 1.00 91.81 88 THR A N 1
ATOM 734 C CA . THR A 1 88 ? -13.319 -2.570 -4.686 1.00 91.81 88 THR A CA 1
ATOM 735 C C . THR A 1 88 ? -12.184 -2.881 -5.658 1.00 91.81 88 THR A C 1
ATOM 737 O O . THR A 1 88 ? -11.572 -1.999 -6.273 1.00 91.81 88 THR A O 1
ATOM 740 N N . GLU A 1 89 ? -11.943 -4.171 -5.893 1.00 89.62 89 GLU A N 1
ATOM 741 C CA . GLU A 1 89 ? -10.997 -4.620 -6.920 1.00 89.62 89 GLU A CA 1
ATOM 742 C C . GLU A 1 89 ? -11.378 -4.084 -8.314 1.00 89.62 89 GLU A C 1
ATOM 744 O O . GLU A 1 89 ? -10.508 -3.736 -9.118 1.00 89.62 89 GLU A O 1
ATOM 749 N N . GLN A 1 90 ? -12.679 -3.967 -8.599 1.00 89.50 90 GLN A N 1
ATOM 750 C CA . GLN A 1 90 ? -13.179 -3.440 -9.868 1.00 89.50 90 GLN A CA 1
ATOM 751 C C . GLN A 1 90 ? -12.773 -1.978 -10.084 1.00 89.50 90 GLN A C 1
ATOM 753 O O . GLN A 1 90 ? -12.294 -1.645 -11.169 1.00 89.50 90 GLN A O 1
ATOM 758 N N . GLN A 1 91 ? -12.871 -1.128 -9.056 1.00 89.00 91 GLN A N 1
ATOM 759 C CA . GLN A 1 91 ? -12.407 0.262 -9.130 1.00 89.00 91 GLN A CA 1
ATOM 760 C C . GLN A 1 91 ? -10.906 0.331 -9.446 1.00 89.00 91 GLN A C 1
ATOM 762 O O . GLN A 1 91 ? -10.479 1.097 -10.312 1.00 89.00 91 GLN A O 1
ATOM 767 N N . LEU A 1 92 ? -10.092 -0.521 -8.816 1.00 90.56 92 LEU A N 1
ATOM 768 C CA . LEU A 1 92 ? -8.648 -0.573 -9.072 1.00 90.56 92 LEU A CA 1
ATOM 769 C C . LEU A 1 92 ? -8.310 -1.085 -10.480 1.00 90.56 92 LEU A C 1
ATOM 771 O O . LEU A 1 92 ? -7.340 -0.617 -11.089 1.00 90.56 92 LEU A O 1
ATOM 775 N N . LYS A 1 93 ? -9.101 -2.023 -11.016 1.00 90.88 93 LYS A N 1
ATOM 776 C CA . LYS A 1 93 ? -8.977 -2.511 -12.399 1.00 90.88 93 LYS A CA 1
ATOM 777 C C . LYS A 1 93 ? -9.334 -1.425 -13.410 1.00 90.88 93 LYS A C 1
ATOM 779 O O . LYS A 1 93 ? -8.553 -1.199 -14.331 1.00 90.88 93 LYS A O 1
ATOM 784 N N . GLN A 1 94 ? -10.441 -0.712 -13.205 1.00 91.69 94 GLN A N 1
ATOM 785 C CA . GLN A 1 94 ? -10.869 0.393 -14.072 1.00 91.69 94 GLN A CA 1
ATOM 786 C C . GLN A 1 94 ? -9.845 1.535 -14.103 1.00 91.69 94 GLN A C 1
ATOM 788 O O . GLN A 1 94 ? -9.575 2.098 -15.159 1.00 91.69 94 GLN A O 1
ATOM 793 N N . GLN A 1 95 ? -9.203 1.829 -12.970 1.00 88.00 95 GLN A N 1
ATOM 794 C CA . GLN A 1 95 ? -8.134 2.831 -12.882 1.00 88.00 95 GLN A CA 1
ATOM 795 C C . GLN A 1 95 ? -6.773 2.344 -13.420 1.00 88.00 95 GLN A C 1
ATOM 797 O O . GLN A 1 95 ? -5.790 3.083 -13.362 1.00 88.00 95 GLN A O 1
ATOM 802 N N . GLY A 1 96 ? -6.665 1.093 -13.883 1.00 88.56 96 GLY A N 1
ATOM 803 C CA . GLY A 1 96 ? -5.406 0.506 -14.357 1.00 88.56 96 GLY A CA 1
ATOM 804 C C . GLY A 1 96 ? -4.354 0.276 -13.260 1.00 88.56 96 GLY A C 1
ATOM 805 O O . GLY A 1 96 ? -3.193 0.004 -13.564 1.00 88.56 96 GLY A O 1
ATOM 806 N N . LYS A 1 97 ? -4.734 0.360 -11.978 1.00 91.62 97 LYS A N 1
ATOM 807 C CA . LYS A 1 97 ? -3.826 0.241 -10.820 1.00 91.62 97 LYS A CA 1
ATOM 808 C C . LYS A 1 97 ? -3.646 -1.197 -10.332 1.00 91.62 97 LYS A C 1
ATOM 810 O O . LYS A 1 97 ? -2.791 -1.454 -9.487 1.00 91.62 97 LYS A O 1
ATOM 815 N N . TYR A 1 98 ? -4.394 -2.149 -10.886 1.00 91.00 98 TYR A N 1
ATOM 816 C CA . TYR A 1 98 ? -4.375 -3.552 -10.461 1.00 91.00 98 TYR A CA 1
ATOM 817 C C . TYR A 1 98 ? -2.968 -4.176 -10.445 1.00 91.00 98 TYR A C 1
ATOM 819 O O . TYR A 1 98 ? -2.553 -4.766 -9.450 1.00 91.00 98 TYR A O 1
ATOM 827 N N . ARG A 1 99 ? -2.172 -3.956 -11.503 1.00 90.75 99 ARG A N 1
ATOM 828 C CA . ARG A 1 99 ? -0.778 -4.436 -11.565 1.00 90.75 99 ARG A CA 1
ATOM 829 C C . ARG A 1 99 ? 0.110 -3.828 -10.479 1.00 90.75 99 ARG A C 1
ATOM 831 O O . ARG A 1 99 ? 1.012 -4.498 -9.987 1.00 90.75 99 ARG A O 1
ATOM 838 N N . PHE A 1 100 ? -0.127 -2.571 -10.105 1.00 93.94 100 PHE A N 1
ATOM 839 C CA . PHE A 1 100 ? 0.614 -1.938 -9.016 1.00 93.94 100 PHE A CA 1
ATOM 840 C C . PHE A 1 100 ? 0.237 -2.524 -7.657 1.00 93.94 100 PHE A C 1
ATOM 842 O O . PHE A 1 100 ? 1.117 -2.652 -6.814 1.00 93.94 100 PHE A O 1
ATOM 849 N N . CYS A 1 101 ? -1.018 -2.937 -7.467 1.00 93.31 101 CYS A N 1
ATOM 850 C CA . CYS A 1 101 ? -1.465 -3.628 -6.255 1.00 93.31 101 CYS A CA 1
ATOM 851 C C . CYS A 1 101 ? -0.763 -4.984 -6.107 1.00 93.31 101 CYS A C 1
ATOM 853 O O . CYS A 1 101 ? -0.143 -5.246 -5.082 1.00 93.31 101 CYS A O 1
ATOM 855 N N . GLN A 1 102 ? -0.772 -5.802 -7.167 1.00 93.12 102 GLN A N 1
ATOM 856 C CA . GLN A 1 102 ? -0.068 -7.091 -7.185 1.00 93.12 102 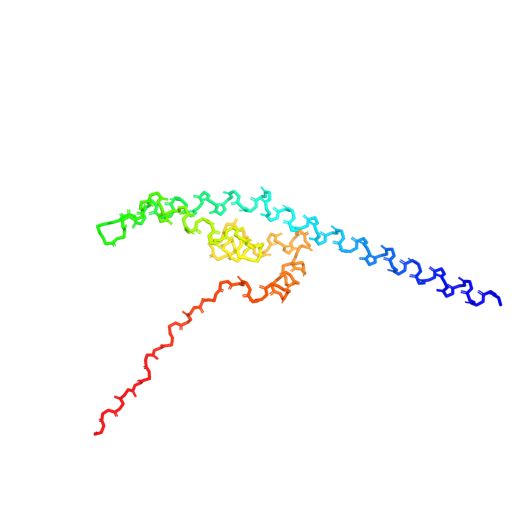GLN A CA 1
ATOM 857 C C . GLN A 1 102 ? 1.428 -6.924 -6.913 1.00 93.12 102 GLN A C 1
ATOM 859 O O . GLN A 1 102 ? 2.001 -7.627 -6.086 1.00 93.12 102 GLN A O 1
ATOM 864 N N . HIS A 1 103 ? 2.055 -5.957 -7.590 1.00 94.12 103 HIS A N 1
ATOM 865 C CA . HIS A 1 103 ? 3.460 -5.644 -7.370 1.00 94.12 103 HIS A CA 1
ATOM 866 C C . HIS A 1 103 ? 3.721 -5.219 -5.923 1.00 94.12 103 HIS A C 1
ATOM 868 O O . HIS A 1 103 ? 4.667 -5.714 -5.324 1.00 94.12 103 HIS A O 1
ATOM 874 N N . LEU A 1 104 ? 2.880 -4.347 -5.351 1.00 94.88 104 LEU A N 1
ATOM 875 C CA . LEU A 1 104 ? 3.006 -3.886 -3.969 1.00 94.88 104 LEU A CA 1
ATOM 876 C C . LEU A 1 104 ? 2.941 -5.051 -2.975 1.00 94.88 104 LEU A C 1
ATOM 878 O O . LEU A 1 104 ? 3.814 -5.158 -2.121 1.00 94.88 104 LEU A O 1
ATOM 882 N N . PHE A 1 105 ? 1.957 -5.940 -3.114 1.00 94.31 105 PHE A N 1
ATOM 883 C CA . PHE A 1 105 ? 1.833 -7.117 -2.250 1.00 94.31 105 PHE A CA 1
ATOM 884 C C . PHE A 1 105 ? 2.992 -8.090 -2.403 1.00 94.31 105 PHE A C 1
ATOM 886 O O . PHE A 1 105 ? 3.406 -8.696 -1.423 1.00 94.31 105 PHE A O 1
ATOM 893 N N . HIS A 1 106 ? 3.560 -8.209 -3.601 1.00 94.44 106 HIS A N 1
ATOM 894 C CA . HIS A 1 106 ? 4.743 -9.032 -3.800 1.00 94.44 106 HIS A CA 1
ATOM 895 C C . HIS A 1 106 ? 5.979 -8.445 -3.098 1.00 94.44 106 HIS A C 1
ATOM 897 O O . HIS A 1 106 ? 6.673 -9.163 -2.384 1.00 94.44 106 HIS A O 1
ATOM 903 N N . ILE A 1 107 ? 6.248 -7.143 -3.263 1.00 94.31 107 ILE A N 1
ATOM 904 C CA . ILE A 1 107 ? 7.450 -6.514 -2.686 1.00 94.31 107 ILE A CA 1
ATOM 905 C C . ILE A 1 107 ? 7.359 -6.320 -1.166 1.00 94.31 107 ILE A C 1
ATOM 907 O O . ILE A 1 107 ? 8.380 -6.361 -0.487 1.00 94.31 107 ILE A O 1
ATOM 911 N N . GLU A 1 108 ? 6.156 -6.104 -0.630 1.00 94.56 108 GLU A N 1
ATOM 912 C CA . GLU A 1 108 ? 5.904 -5.899 0.802 1.00 94.56 108 GLU A CA 1
ATOM 913 C C . GLU A 1 108 ? 5.263 -7.136 1.453 1.00 94.56 108 GLU A C 1
ATOM 915 O O . GLU A 1 108 ? 4.633 -7.024 2.503 1.00 94.56 108 GLU A O 1
ATOM 920 N N . ALA A 1 109 ? 5.432 -8.326 0.866 1.00 92.81 109 ALA A N 1
ATOM 921 C CA . ALA A 1 109 ? 4.790 -9.555 1.338 1.00 92.81 109 ALA A CA 1
ATOM 922 C C . ALA A 1 109 ? 5.065 -9.847 2.824 1.00 92.81 109 ALA A C 1
ATOM 924 O O . ALA A 1 109 ? 4.166 -10.245 3.559 1.00 92.81 109 ALA A O 1
ATOM 925 N N . SER A 1 110 ? 6.290 -9.579 3.286 1.00 93.19 110 SER A N 1
ATOM 926 C CA . SER A 1 110 ? 6.711 -9.752 4.684 1.00 93.19 110 SER A CA 1
ATOM 927 C C . SER A 1 110 ? 6.055 -8.773 5.664 1.00 93.19 110 SER A C 1
ATOM 929 O O . SER A 1 110 ? 6.091 -8.992 6.874 1.00 93.19 110 SER A O 1
ATOM 931 N N . HIS A 1 111 ? 5.478 -7.679 5.166 1.00 93.00 111 HIS A N 1
ATOM 932 C CA . HIS A 1 111 ? 4.819 -6.658 5.974 1.00 93.00 111 HIS A CA 1
ATOM 933 C C . HIS A 1 111 ? 3.300 -6.798 5.984 1.00 93.00 111 HIS A C 1
ATOM 935 O O . HIS A 1 111 ? 2.652 -6.142 6.801 1.00 93.00 111 HIS A O 1
ATOM 941 N N . MET A 1 112 ? 2.726 -7.643 5.128 1.00 93.06 112 MET A N 1
ATOM 942 C CA . MET A 1 112 ? 1.281 -7.845 5.068 1.00 93.06 112 MET A CA 1
ATOM 943 C C . MET A 1 112 ? 0.734 -8.424 6.374 1.00 93.06 112 MET A C 1
ATOM 945 O O . MET A 1 112 ? 1.435 -9.096 7.134 1.00 93.06 112 MET A O 1
ATOM 949 N N . HIS A 1 113 ? -0.537 -8.140 6.642 1.00 92.44 113 HIS A N 1
ATOM 950 C CA . HIS A 1 113 ? -1.262 -8.823 7.698 1.00 92.44 113 HIS A CA 1
ATOM 951 C C . HIS A 1 113 ? -1.487 -10.280 7.282 1.00 92.44 113 HIS A C 1
ATOM 953 O O . HIS A 1 113 ? -1.952 -10.554 6.172 1.00 92.44 113 HIS A O 1
ATOM 959 N N . VAL A 1 114 ? -1.138 -11.214 8.163 1.00 87.81 114 VAL A N 1
ATOM 960 C CA . VAL A 1 114 ? -1.396 -12.638 7.953 1.00 87.81 114 VAL A CA 1
ATOM 961 C C . VAL A 1 114 ? -2.763 -12.936 8.542 1.00 87.81 114 VAL A C 1
ATOM 963 O O . VAL A 1 114 ? -2.925 -12.915 9.760 1.00 87.81 114 VAL A O 1
ATOM 966 N N . TYR A 1 115 ? -3.737 -13.227 7.682 1.00 75.06 115 TYR A N 1
ATOM 967 C CA . TYR A 1 115 ? -4.990 -13.815 8.137 1.00 75.06 115 TYR A CA 1
ATOM 968 C C . TYR A 1 115 ? -4.681 -15.222 8.622 1.00 75.06 115 TYR A C 1
ATOM 970 O O . TYR A 1 115 ? -4.369 -16.114 7.832 1.00 75.06 115 TYR A O 1
ATOM 978 N N . GLN A 1 116 ? -4.711 -15.409 9.934 1.00 63.12 116 GLN A N 1
ATOM 979 C CA . GLN A 1 116 ? -4.606 -16.733 10.508 1.00 63.12 116 GLN A CA 1
ATOM 980 C C . GLN A 1 116 ? -5.918 -17.448 10.189 1.00 63.12 116 GLN A C 1
ATOM 982 O O . GLN A 1 116 ? -6.947 -17.185 10.805 1.00 63.12 116 GLN A O 1
ATOM 987 N N . SER A 1 117 ? -5.906 -18.309 9.172 1.00 52.84 117 SER A N 1
ATOM 988 C CA . SER A 1 117 ? -6.979 -19.276 8.983 1.00 52.84 117 SER A CA 1
ATOM 989 C C . SER A 1 117 ? -7.084 -20.063 10.283 1.00 52.84 117 SER A C 1
ATOM 991 O O . SER A 1 117 ? -6.093 -20.670 10.694 1.00 52.84 117 SER A O 1
ATOM 993 N N . CYS A 1 118 ? -8.241 -20.032 10.943 1.00 45.34 118 CYS A N 1
ATOM 994 C CA . CYS A 1 118 ? -8.560 -20.985 11.996 1.00 45.34 118 CYS A CA 1
ATOM 995 C C . CYS A 1 118 ? -8.525 -22.385 11.373 1.00 45.34 118 CYS A C 1
ATOM 997 O O . CYS A 1 118 ? -9.542 -22.892 10.913 1.00 45.34 118 CYS A O 1
ATOM 999 N N . SER A 1 119 ? -7.346 -22.995 11.284 1.00 50.53 119 SER A N 1
ATOM 1000 C CA . SER A 1 119 ? -7.242 -24.438 11.169 1.00 50.53 119 SER A CA 1
ATOM 1001 C C . SER A 1 119 ? -7.831 -24.986 12.459 1.00 50.53 119 SER A C 1
ATOM 1003 O O . SER A 1 119 ? -7.328 -24.659 13.539 1.00 50.53 119 SER A O 1
ATOM 1005 N N . GLU A 1 120 ? -8.916 -25.750 12.341 1.00 53.03 120 GLU A N 1
ATOM 1006 C CA . GLU A 1 120 ? -9.432 -26.587 13.422 1.00 53.03 120 GLU A CA 1
ATOM 1007 C C . GLU A 1 120 ? -8.261 -27.254 14.161 1.00 53.03 120 GLU A C 1
ATOM 1009 O O . GLU A 1 120 ? -7.283 -27.661 13.517 1.00 53.03 120 GLU A O 1
ATOM 1014 N N . PRO A 1 121 ? -8.306 -27.340 15.503 1.00 52.22 121 PRO A N 1
ATOM 1015 C CA . PRO A 1 121 ? -7.298 -28.096 16.227 1.00 52.22 121 PRO A CA 1
ATOM 1016 C C . PRO A 1 121 ? -7.266 -29.522 15.654 1.00 52.22 121 PRO A C 1
ATOM 1018 O O . PRO A 1 121 ? -8.331 -30.082 15.391 1.00 52.22 121 PRO A O 1
ATOM 1021 N N . PRO A 1 122 ? -6.080 -30.118 15.429 1.00 53.41 122 PRO A N 1
ATOM 1022 C CA . PRO A 1 122 ? -6.006 -31.500 14.985 1.00 53.41 122 PRO A CA 1
ATOM 1023 C C . PRO A 1 122 ? -6.765 -32.351 15.999 1.00 53.41 122 PRO A C 1
ATOM 1025 O O . PRO A 1 122 ? -6.474 -32.279 17.194 1.00 53.41 122 PRO A O 1
ATOM 1028 N N . ASN A 1 123 ? -7.758 -33.101 15.518 1.00 58.53 123 ASN A N 1
ATOM 1029 C CA . ASN A 1 123 ? -8.525 -34.048 16.313 1.00 58.53 123 ASN A CA 1
ATOM 1030 C C . ASN A 1 123 ? -7.537 -34.930 17.082 1.00 58.53 123 ASN A C 1
ATOM 1032 O O . ASN A 1 123 ? -6.913 -35.820 16.505 1.00 58.53 123 ASN A O 1
ATOM 1036 N N . THR A 1 124 ? -7.349 -34.662 18.373 1.00 50.81 124 THR A N 1
ATOM 1037 C CA . THR A 1 124 ? -6.683 -35.602 19.266 1.00 50.81 124 THR A CA 1
ATOM 1038 C C . THR A 1 124 ? -7.630 -36.776 19.420 1.00 50.81 124 THR A C 1
ATOM 1040 O O . THR A 1 124 ? -8.507 -36.767 20.281 1.00 50.81 124 THR A O 1
ATOM 1043 N N . GLU A 1 125 ? -7.483 -37.755 18.530 1.00 51.06 125 GLU A N 1
ATOM 1044 C CA . GLU A 1 125 ? -7.984 -39.106 18.730 1.00 51.06 125 GLU A CA 1
ATOM 1045 C C . GLU A 1 125 ? -7.374 -39.625 20.036 1.00 51.06 125 GLU A C 1
ATOM 1047 O O . GLU A 1 125 ? -6.201 -39.989 20.116 1.00 51.06 125 GLU A O 1
ATOM 1052 N N . THR A 1 126 ? -8.174 -39.578 21.096 1.00 48.25 126 THR A N 1
ATOM 1053 C CA . THR A 1 126 ? -7.942 -40.324 22.326 1.00 48.25 126 THR A CA 1
ATOM 1054 C C . THR A 1 126 ? -8.150 -41.804 22.013 1.00 48.25 126 THR A C 1
ATOM 1056 O O . THR A 1 126 ? -9.294 -42.237 21.863 1.00 48.25 126 THR A O 1
ATOM 1059 N N . ASN A 1 127 ? -7.048 -42.545 21.891 1.00 46.28 127 ASN A N 1
ATOM 1060 C CA . ASN A 1 127 ? -7.009 -43.989 22.134 1.00 46.28 127 ASN A CA 1
ATOM 1061 C C . ASN A 1 127 ? -6.677 -44.245 23.604 1.00 46.28 127 ASN A C 1
ATOM 1063 O O . ASN A 1 127 ? -5.801 -43.518 24.130 1.00 46.28 127 ASN A O 1
#

Radius of gyration: 21.88 Å; chains: 1; bounding box: 50×54×65 Å

Foldseek 3Di:
DVVVVVVVVVVVVVVVVVVVVVVVLVVVLVCLLPPQLVVLLVVLLVVLVVVDDPVRPSPPVNSVVVSCLQNVASLSSVVSCDVVVVDDPVNCVVVVNNVSNVVRCVVCVVSYDDDPDPPDDPPPPDD

pLDDT: mean 88.95, std 12.58, range [45.34, 97.0]

Sequence (127 aa):
MELIVIIAVLAISWMAWQLWRAKQFNAFKRVIFSEFKPLVLAHIEQQLTEQRSSLYPNNAIHIQAAQEYWIKYASRILQYALTEELITEQQLKQQGKYRFCQHLFHIEASHMHVYQSCSEPPNTETN